Protein AF-A0A2U1F8D7-F1 (afdb_monomer_lite)

Organism: NCBI:txid663609

pLDDT: mean 90.95, std 15.78, range [38.94, 98.88]

Radius of gyration: 22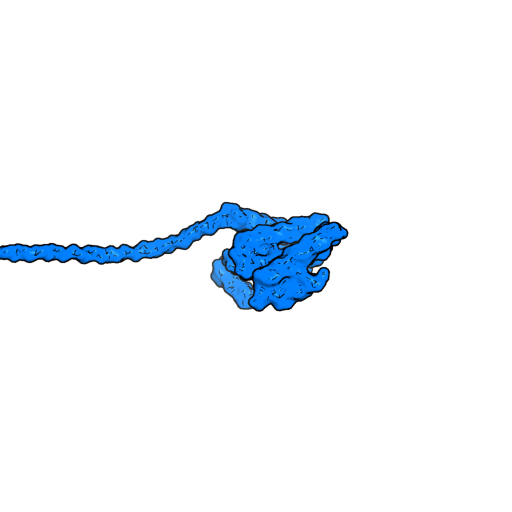.2 Å; chains: 1; bounding box: 66×30×85 Å

Structure (mmCIF, N/CA/C/O backbone):
data_AF-A0A2U1F8D7-F1
#
_entry.id   AF-A0A2U1F8D7-F1
#
loop_
_atom_site.group_PDB
_atom_site.id
_atom_site.type_symbol
_atom_site.label_atom_id
_atom_site.label_alt_id
_atom_site.label_comp_id
_atom_site.label_asym_id
_atom_site.label_entity_id
_atom_site.label_seq_id
_atom_site.pdbx_PDB_ins_code
_atom_site.Cartn_x
_atom_site.Cartn_y
_atom_site.Cartn_z
_atom_site.occupancy
_atom_site.B_iso_or_equiv
_atom_site.auth_seq_id
_atom_site.auth_comp_id
_atom_site.auth_asym_id
_atom_site.auth_atom_id
_atom_site.pdbx_PDB_model_num
ATOM 1 N N . MET A 1 1 ? -10.339 -4.812 20.078 1.00 83.44 1 MET A N 1
ATOM 2 C CA . MET A 1 1 ? -9.874 -6.034 19.383 1.00 83.44 1 MET A CA 1
ATOM 3 C C . MET A 1 1 ? -10.971 -6.858 18.730 1.00 83.44 1 MET A C 1
ATOM 5 O O . MET A 1 1 ? -10.789 -7.210 17.574 1.00 83.44 1 MET A O 1
ATOM 9 N N . ALA A 1 2 ? -12.104 -7.125 19.391 1.00 93.62 2 ALA A N 1
ATOM 10 C CA . ALA A 1 2 ? -13.205 -7.887 18.781 1.00 93.62 2 ALA A CA 1
ATOM 11 C C . ALA A 1 2 ? -13.670 -7.317 17.422 1.00 93.62 2 ALA A C 1
ATOM 13 O O . ALA A 1 2 ? -13.760 -8.054 16.448 1.00 93.62 2 ALA A O 1
ATOM 14 N N . ARG A 1 3 ? -13.853 -5.992 17.339 1.00 94.94 3 ARG A N 1
ATOM 15 C CA . ARG A 1 3 ? -14.199 -5.280 16.095 1.00 94.94 3 ARG A CA 1
ATOM 16 C C . ARG A 1 3 ? -13.188 -5.512 14.972 1.00 94.94 3 ARG A C 1
ATOM 18 O O . ARG A 1 3 ? -13.555 -5.970 13.902 1.00 94.94 3 ARG A O 1
ATOM 25 N N . TYR A 1 4 ? -11.900 -5.307 15.249 1.00 95.38 4 TYR A N 1
ATOM 26 C CA . TYR A 1 4 ? -10.827 -5.594 14.292 1.00 95.38 4 TYR A CA 1
ATOM 27 C C . TYR A 1 4 ? -10.882 -7.039 13.763 1.00 95.38 4 TYR A C 1
ATOM 29 O O . TYR A 1 4 ? -10.830 -7.259 12.555 1.00 95.38 4 TYR A O 1
ATOM 37 N N . ALA A 1 5 ? -11.033 -8.024 14.655 1.00 96.88 5 ALA A N 1
ATOM 38 C CA . ALA A 1 5 ? -11.118 -9.430 14.264 1.00 96.88 5 ALA A CA 1
ATOM 39 C C . ALA A 1 5 ? -12.352 -9.718 13.392 1.00 96.88 5 ALA A C 1
ATOM 41 O O . ALA A 1 5 ? -12.242 -10.416 12.385 1.00 96.88 5 ALA A O 1
ATOM 42 N N . LEU A 1 6 ? -13.507 -9.139 13.730 1.00 96.56 6 LEU A N 1
ATOM 43 C CA . LEU A 1 6 ? -14.716 -9.247 12.917 1.00 96.56 6 LEU A CA 1
ATOM 44 C C . LEU A 1 6 ? -14.521 -8.613 11.531 1.00 96.56 6 LEU A C 1
ATOM 46 O O . LEU A 1 6 ? -14.878 -9.223 10.526 1.00 96.56 6 LEU A O 1
ATOM 50 N N . GLY A 1 7 ? -13.884 -7.441 11.462 1.00 96.62 7 GLY A N 1
ATOM 51 C CA . GLY A 1 7 ? -13.527 -6.799 10.198 1.00 96.62 7 GLY A CA 1
ATOM 52 C C . GLY A 1 7 ? -12.672 -7.702 9.306 1.00 96.62 7 GLY A C 1
ATOM 53 O O . GLY A 1 7 ? -12.957 -7.848 8.119 1.00 96.62 7 GLY A O 1
ATOM 54 N N . LEU A 1 8 ? -11.676 -8.395 9.869 1.00 96.81 8 LEU A N 1
ATOM 55 C CA . LEU A 1 8 ? -10.840 -9.336 9.111 1.00 96.81 8 LEU A CA 1
ATOM 56 C C . LEU A 1 8 ? -11.632 -10.499 8.500 1.00 96.81 8 LEU A C 1
ATOM 58 O O . LEU A 1 8 ? -11.314 -10.918 7.386 1.00 96.81 8 LEU A O 1
ATOM 62 N N . VAL A 1 9 ? -12.638 -11.017 9.207 1.00 97.06 9 VAL A N 1
ATOM 63 C CA . VAL A 1 9 ? -13.507 -12.095 8.703 1.00 97.06 9 VAL A CA 1
ATOM 64 C C . VAL A 1 9 ? -14.423 -11.577 7.594 1.00 97.06 9 VAL A C 1
ATOM 66 O O . VAL A 1 9 ? -14.617 -12.256 6.587 1.00 97.06 9 VAL A O 1
ATOM 69 N N . LEU A 1 10 ? -14.948 -10.361 7.751 1.00 96.56 10 LEU A N 1
ATOM 70 C CA . LEU A 1 10 ? -15.905 -9.768 6.820 1.00 96.56 10 LEU A CA 1
ATOM 71 C C . LEU A 1 10 ? -15.257 -9.210 5.549 1.00 96.56 10 LEU A C 1
ATOM 73 O O . LEU A 1 10 ? -15.912 -9.187 4.516 1.00 96.56 10 LEU A O 1
ATOM 77 N N . LYS A 1 11 ? -13.979 -8.804 5.567 1.00 94.56 11 LYS A N 1
ATOM 78 C CA . LYS A 1 11 ? -13.396 -7.958 4.502 1.00 94.56 11 LYS A CA 1
ATOM 79 C C . LYS A 1 11 ? -13.508 -8.481 3.069 1.00 94.56 11 LYS A C 1
ATOM 81 O O . LYS A 1 11 ? -13.406 -7.689 2.143 1.00 94.56 11 LYS A O 1
ATOM 86 N N . LYS A 1 12 ? -13.682 -9.793 2.872 1.00 92.12 12 LYS A N 1
ATOM 87 C CA . LYS A 1 12 ? -13.877 -10.391 1.540 1.00 92.12 12 LYS A CA 1
ATOM 88 C C . LYS A 1 12 ? -15.344 -10.556 1.145 1.00 92.12 12 LYS A C 1
ATOM 90 O O . LYS A 1 12 ? -15.643 -10.449 -0.038 1.00 92.12 12 LYS A O 1
ATOM 95 N N . SER A 1 13 ? -16.220 -10.884 2.092 1.00 96.88 13 SER A N 1
ATOM 96 C CA . SER A 1 13 ? -17.633 -11.191 1.833 1.00 96.88 13 SER A CA 1
ATOM 97 C C . SER A 1 13 ? -18.542 -9.976 1.999 1.00 96.88 13 SER A C 1
ATOM 99 O O . SER A 1 13 ? -19.536 -9.866 1.293 1.00 96.88 13 SER A O 1
ATOM 101 N N . ASP A 1 14 ? -18.189 -9.072 2.909 1.00 97.75 14 ASP A N 1
ATOM 102 C CA . ASP A 1 14 ? -18.936 -7.869 3.254 1.00 97.75 14 ASP A CA 1
ATOM 103 C C . ASP A 1 14 ? -17.955 -6.721 3.581 1.00 97.75 14 ASP A C 1
ATOM 105 O O . ASP A 1 14 ? -17.658 -6.433 4.750 1.00 97.75 14 ASP A O 1
ATOM 109 N N . PRO A 1 15 ? -17.351 -6.106 2.545 1.00 97.38 15 PRO A N 1
ATOM 110 C CA . PRO A 1 15 ? -16.311 -5.099 2.726 1.00 97.38 15 PRO A CA 1
ATOM 111 C C . PRO A 1 15 ? -16.835 -3.827 3.397 1.00 97.38 15 PRO A C 1
ATOM 113 O O . PRO A 1 15 ? -16.088 -3.196 4.137 1.00 97.38 15 PRO A O 1
ATOM 116 N N . GLU A 1 16 ? -18.100 -3.457 3.196 1.00 97.44 16 GLU A N 1
ATOM 117 C CA . GLU A 1 16 ? -18.694 -2.280 3.837 1.00 97.44 16 GLU A CA 1
ATOM 118 C C . GLU A 1 16 ? -18.783 -2.465 5.354 1.00 97.44 16 GLU A C 1
ATOM 120 O O . GLU A 1 16 ? -18.264 -1.639 6.111 1.00 97.44 16 GLU A O 1
ATOM 125 N N . ARG A 1 17 ? -19.334 -3.595 5.821 1.00 98.00 17 ARG A N 1
ATOM 126 C CA . ARG A 1 17 ? -19.353 -3.882 7.261 1.00 98.00 17 ARG A CA 1
ATOM 127 C C . ARG A 1 17 ? -17.950 -4.041 7.818 1.00 98.00 17 ARG A C 1
ATOM 129 O O . ARG A 1 17 ? -17.705 -3.604 8.938 1.00 98.00 17 ARG A O 1
ATOM 136 N N . ALA A 1 18 ? -17.024 -4.637 7.068 1.00 98.25 18 ALA A N 1
ATOM 137 C CA . ALA A 1 18 ? -15.636 -4.735 7.505 1.00 98.25 18 ALA A CA 1
ATOM 138 C C . ALA A 1 18 ? -15.012 -3.356 7.755 1.00 98.25 18 ALA A C 1
ATOM 140 O O . ALA A 1 18 ? -14.355 -3.167 8.777 1.00 98.25 18 ALA A O 1
ATOM 141 N N . LEU A 1 19 ? -15.255 -2.392 6.861 1.00 98.31 19 LEU A N 1
ATOM 142 C CA . LEU A 1 19 ? -14.785 -1.017 7.017 1.00 98.31 19 LEU A CA 1
ATOM 143 C C . LEU A 1 19 ? -15.369 -0.358 8.264 1.00 98.31 19 LEU A C 1
ATOM 145 O O . LEU A 1 19 ? -14.593 0.171 9.053 1.00 98.31 19 LEU A O 1
ATOM 149 N N . ALA A 1 20 ? -16.677 -0.489 8.505 1.00 97.94 20 ALA A N 1
ATOM 150 C CA . ALA A 1 20 ? -17.292 0.012 9.736 1.00 97.94 20 ALA A CA 1
ATOM 151 C C . ALA A 1 20 ? -16.613 -0.576 10.989 1.00 97.94 20 ALA A C 1
ATOM 153 O O . ALA A 1 20 ? -16.266 0.148 11.919 1.00 97.94 20 ALA A O 1
ATOM 154 N N . GLN A 1 21 ? -16.321 -1.883 10.985 1.00 98.50 21 GLN A N 1
ATOM 155 C CA . GLN A 1 21 ? -15.627 -2.526 12.103 1.00 98.50 21 GLN A CA 1
ATOM 156 C C . GLN A 1 21 ? -14.181 -2.043 12.287 1.00 98.50 21 GLN A C 1
ATOM 158 O O . GLN A 1 21 ? -13.717 -1.916 13.424 1.00 98.50 21 GLN A O 1
ATOM 163 N N . PHE A 1 22 ? -13.446 -1.796 11.201 1.00 98.44 22 PHE A N 1
ATOM 164 C CA . PHE A 1 22 ? -12.087 -1.266 11.293 1.00 98.44 22 PHE A CA 1
ATOM 165 C C . PHE A 1 22 ? -12.066 0.191 11.754 1.00 98.44 22 PHE A C 1
ATOM 167 O O . PHE A 1 22 ? -11.235 0.531 12.595 1.00 98.44 22 PHE A O 1
ATOM 174 N N . ASP A 1 23 ? -12.983 1.022 11.262 1.00 97.50 23 ASP A N 1
ATOM 175 C CA . ASP A 1 23 ? -13.080 2.427 11.652 1.00 97.50 23 ASP A CA 1
ATOM 176 C C . ASP A 1 23 ? -13.446 2.542 13.148 1.00 97.50 23 ASP A C 1
ATOM 178 O O . ASP A 1 23 ? -12.716 3.183 13.904 1.00 97.50 23 ASP A O 1
ATOM 182 N N . GLU A 1 24 ? -14.444 1.788 13.636 1.00 98.00 24 GLU A N 1
ATOM 183 C CA . GLU A 1 24 ? -14.764 1.724 15.075 1.00 98.00 24 GLU A CA 1
ATOM 184 C C . GLU A 1 24 ? -13.586 1.185 15.915 1.00 98.00 24 GLU A C 1
ATOM 186 O O . GLU A 1 24 ? -13.353 1.611 17.050 1.00 98.00 24 GLU A O 1
ATOM 191 N N . ALA A 1 25 ? -12.817 0.219 15.394 1.00 98.38 25 ALA A N 1
ATOM 192 C CA . ALA A 1 25 ? -11.629 -0.283 16.084 1.00 98.38 25 ALA A CA 1
ATOM 193 C C . ALA A 1 25 ? -10.523 0.781 16.184 1.00 98.38 25 ALA A C 1
ATOM 195 O O . ALA A 1 25 ? -9.852 0.856 17.217 1.00 98.38 25 ALA A O 1
ATOM 196 N N . ALA A 1 26 ? -10.344 1.594 15.140 1.00 97.81 26 ALA A N 1
ATOM 197 C CA . ALA A 1 26 ? -9.397 2.700 15.129 1.00 97.81 26 ALA A CA 1
ATOM 198 C C . ALA A 1 26 ? -9.814 3.788 16.128 1.00 97.81 26 ALA A C 1
ATOM 200 O O . ALA A 1 26 ? -8.984 4.220 16.928 1.00 97.81 26 ALA A O 1
ATOM 201 N N . GLU A 1 27 ? -11.090 4.173 16.153 1.00 97.31 27 GLU A N 1
ATOM 202 C CA . GLU A 1 27 ? -11.627 5.160 17.100 1.00 97.31 27 GLU A CA 1
ATOM 203 C C . GLU A 1 27 ? -11.401 4.743 18.558 1.00 97.31 27 GLU A C 1
ATOM 205 O O . GLU A 1 27 ? -10.882 5.523 19.358 1.00 97.31 27 GLU A O 1
ATOM 210 N N . LEU A 1 28 ? -11.697 3.485 18.896 1.00 97.75 28 LEU A N 1
ATOM 211 C CA . LEU A 1 28 ? -11.458 2.952 20.240 1.00 97.75 28 LEU A CA 1
ATOM 212 C C . LEU A 1 28 ? -9.975 2.903 20.605 1.00 97.75 28 LEU A C 1
ATOM 214 O O . LEU A 1 28 ? -9.608 3.157 21.750 1.00 97.75 28 LEU A O 1
ATOM 218 N N . ALA A 1 29 ? -9.102 2.555 19.659 1.00 97.94 29 ALA A N 1
ATOM 219 C CA . ALA A 1 29 ? -7.666 2.571 19.911 1.00 97.94 29 ALA A CA 1
ATOM 220 C C . ALA A 1 29 ? -7.162 4.007 20.128 1.00 97.94 29 ALA A C 1
ATOM 222 O O . ALA A 1 29 ? -6.356 4.250 21.030 1.00 97.94 29 ALA A O 1
ATOM 223 N N . ALA A 1 30 ? -7.672 4.967 19.354 1.00 96.62 30 ALA A N 1
ATOM 224 C CA . ALA A 1 30 ? -7.347 6.381 19.489 1.00 96.62 30 ALA A CA 1
ATOM 225 C C . ALA A 1 30 ? -7.832 6.968 20.825 1.00 96.62 30 ALA A C 1
ATOM 227 O O . ALA A 1 30 ? -7.079 7.711 21.457 1.00 96.62 30 ALA A O 1
ATOM 228 N N . SER A 1 31 ? -9.026 6.593 21.303 1.00 97.94 31 SER A N 1
ATOM 229 C CA . SER A 1 31 ? -9.597 7.116 22.556 1.00 97.94 31 SER A CA 1
ATOM 230 C C . SER A 1 31 ? -8.759 6.775 23.792 1.00 97.94 31 SER A C 1
ATOM 232 O O . SER A 1 31 ? -8.779 7.506 24.779 1.00 97.94 31 SER A O 1
ATOM 234 N N . VAL A 1 32 ? -7.979 5.693 23.729 1.00 97.50 32 VAL A N 1
ATOM 235 C CA . VAL A 1 32 ? -7.027 5.289 24.778 1.00 97.50 32 VAL A CA 1
ATOM 236 C C . VAL A 1 32 ? -5.568 5.559 24.396 1.00 97.50 32 VAL A C 1
ATOM 238 O O . VAL A 1 32 ? -4.653 5.084 25.067 1.00 97.50 32 VAL A O 1
ATOM 241 N N . ARG A 1 33 ? -5.332 6.335 23.327 1.00 96.44 33 ARG A N 1
ATOM 242 C CA . ARG A 1 33 ? -4.004 6.701 22.793 1.00 96.44 33 ARG A CA 1
ATOM 243 C C . ARG A 1 33 ? -3.113 5.497 22.469 1.00 96.44 33 ARG A C 1
ATOM 245 O O . ARG A 1 33 ? -1.890 5.566 22.577 1.00 96.44 33 ARG A O 1
ATOM 252 N N . ASN A 1 34 ? -3.712 4.390 22.039 1.00 96.50 34 ASN A N 1
ATOM 253 C CA . ASN A 1 34 ? -2.974 3.233 21.553 1.00 96.50 34 ASN A CA 1
ATOM 254 C C . ASN A 1 34 ? -2.669 3.392 20.059 1.00 96.50 34 ASN A C 1
ATOM 256 O O . ASN A 1 34 ? -3.394 2.896 19.196 1.00 96.50 34 ASN A O 1
ATOM 260 N N . PHE A 1 35 ? -1.585 4.107 19.758 1.00 95.19 35 PHE A N 1
ATOM 261 C CA . PHE A 1 35 ? -1.213 4.443 18.382 1.00 95.19 35 PHE A CA 1
ATOM 262 C C . PHE A 1 35 ? -0.890 3.223 17.523 1.00 95.19 35 PHE A C 1
ATOM 264 O O . PHE A 1 35 ? -1.170 3.245 16.330 1.00 95.19 35 PHE A O 1
ATOM 271 N N . TRP A 1 36 ? -0.367 2.153 18.124 1.00 96.69 36 TRP A N 1
ATOM 272 C CA . TRP A 1 36 ? -0.050 0.936 17.387 1.00 96.69 36 TRP A CA 1
ATOM 273 C C . TRP A 1 36 ? -1.324 0.218 16.921 1.00 96.69 36 TRP A C 1
ATOM 275 O O . TRP A 1 36 ? -1.478 -0.052 15.732 1.00 96.69 36 TRP A O 1
ATOM 285 N N . TRP A 1 37 ? -2.298 -0.012 17.812 1.00 96.88 37 TRP A N 1
ATOM 286 C CA . TRP A 1 37 ? -3.577 -0.618 17.412 1.00 96.88 37 TRP A CA 1
ATOM 287 C C . TRP A 1 37 ? -4.403 0.281 16.494 1.00 96.88 37 TRP A C 1
ATOM 289 O O . TRP A 1 37 ? -5.069 -0.228 15.592 1.00 96.88 37 TRP A O 1
ATOM 299 N N . TYR A 1 38 ? -4.321 1.599 16.682 1.00 98.00 38 TYR A N 1
ATOM 300 C CA . TYR A 1 38 ? -4.897 2.564 15.751 1.00 98.00 38 TYR A CA 1
ATOM 301 C C . TYR A 1 38 ? -4.307 2.385 14.346 1.00 98.00 38 TYR A C 1
ATOM 303 O O . TYR A 1 38 ? -5.057 2.235 13.382 1.00 98.00 38 TYR A O 1
ATOM 311 N N . GLY A 1 39 ? -2.977 2.312 14.232 1.00 97.62 39 GLY A N 1
ATOM 312 C CA . GLY A 1 39 ? -2.288 2.090 12.964 1.00 97.62 39 GLY A CA 1
ATOM 313 C C . GLY A 1 39 ? -2.670 0.772 12.293 1.00 97.62 39 GLY A C 1
ATOM 314 O O . GLY A 1 39 ? -2.883 0.740 11.082 1.00 97.62 39 GLY A O 1
ATOM 315 N N . ILE A 1 40 ? -2.802 -0.315 13.062 1.00 97.94 40 ILE A N 1
ATOM 316 C CA . ILE A 1 40 ? -3.199 -1.629 12.531 1.00 97.94 40 ILE A CA 1
ATOM 317 C C . ILE A 1 40 ? -4.627 -1.604 11.975 1.00 97.94 40 ILE A C 1
ATOM 319 O O . ILE A 1 40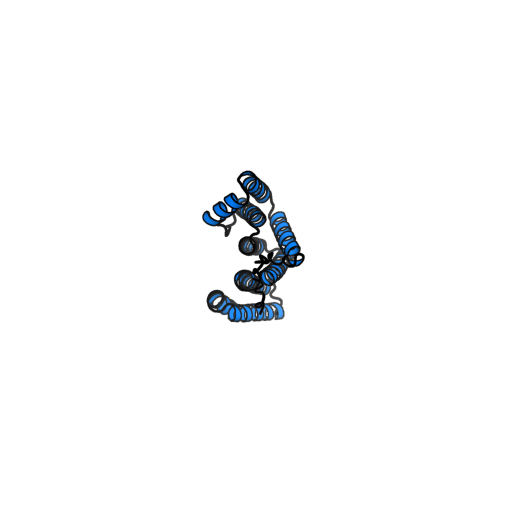 ? -4.870 -2.119 10.881 1.00 97.94 40 ILE A O 1
ATOM 323 N N . ALA A 1 41 ? -5.570 -0.995 12.697 1.00 98.00 41 ALA A N 1
ATOM 324 C CA . ALA A 1 41 ? -6.949 -0.862 12.235 1.00 98.00 41 ALA A CA 1
ATOM 325 C C . ALA A 1 41 ? -7.036 0.017 10.975 1.00 98.00 41 ALA A C 1
ATOM 327 O O . ALA A 1 41 ? -7.638 -0.389 9.980 1.00 98.00 41 ALA A O 1
ATOM 328 N N . LEU A 1 42 ? -6.351 1.167 10.980 1.00 97.25 42 LEU A N 1
ATOM 329 C CA . LEU A 1 42 ? -6.268 2.079 9.839 1.00 97.25 42 LEU A CA 1
ATOM 330 C C . LEU A 1 42 ? -5.680 1.391 8.597 1.00 97.25 42 LEU A C 1
ATOM 332 O O . LEU A 1 42 ? -6.194 1.551 7.491 1.00 97.25 42 LEU A O 1
ATOM 336 N N . MET A 1 43 ? -4.627 0.596 8.784 1.00 97.69 43 MET A N 1
ATOM 337 C CA . MET A 1 43 ? -3.967 -0.158 7.723 1.00 97.69 43 MET A CA 1
ATOM 338 C C . MET A 1 43 ? -4.902 -1.166 7.047 1.00 97.69 43 MET A C 1
ATOM 340 O O . MET A 1 43 ? -4.982 -1.191 5.818 1.00 97.69 43 MET A O 1
ATOM 344 N N . GLU A 1 44 ? -5.632 -1.980 7.814 1.00 97.94 44 GLU A N 1
ATOM 345 C CA . GLU A 1 44 ? -6.573 -2.947 7.230 1.00 97.94 44 GLU A CA 1
ATOM 346 C C . GLU A 1 44 ? -7.778 -2.255 6.575 1.00 97.94 44 GLU A C 1
ATOM 348 O O . GLU A 1 44 ? -8.236 -2.693 5.513 1.00 97.94 44 GLU A O 1
ATOM 353 N N . ALA A 1 45 ? -8.243 -1.133 7.131 1.00 98.12 45 ALA A N 1
ATOM 354 C CA . ALA A 1 45 ? -9.286 -0.325 6.509 1.00 98.12 45 ALA A CA 1
ATOM 355 C C . ALA A 1 45 ? -8.820 0.253 5.159 1.00 98.12 45 ALA A C 1
ATOM 357 O O . ALA A 1 45 ? -9.522 0.150 4.151 1.00 98.12 45 ALA A O 1
ATOM 358 N N . ALA A 1 46 ? -7.606 0.808 5.102 1.00 98.19 46 ALA A N 1
ATOM 359 C CA . ALA A 1 46 ? -7.016 1.341 3.876 1.00 98.19 46 ALA A CA 1
ATOM 360 C C . ALA A 1 46 ? -6.785 0.251 2.822 1.00 98.19 46 ALA A C 1
ATOM 362 O O . ALA A 1 46 ? -7.115 0.449 1.654 1.00 98.19 46 ALA A O 1
ATOM 363 N N . ALA A 1 47 ? -6.281 -0.918 3.225 1.00 97.44 47 ALA A N 1
ATOM 364 C CA . ALA A 1 47 ? -6.118 -2.063 2.334 1.00 97.44 47 ALA A CA 1
ATOM 365 C C . ALA A 1 47 ? -7.463 -2.534 1.756 1.00 97.44 47 ALA A C 1
ATOM 367 O O . ALA A 1 47 ? -7.548 -2.851 0.570 1.00 97.44 47 ALA A O 1
ATOM 368 N N . THR A 1 48 ? -8.522 -2.529 2.568 1.00 98.00 48 THR A N 1
ATOM 369 C CA . THR A 1 48 ? -9.880 -2.890 2.136 1.00 98.00 48 THR A CA 1
ATOM 370 C C . THR A 1 48 ? -10.432 -1.860 1.145 1.00 98.00 48 THR A C 1
ATOM 372 O O . THR A 1 48 ? -10.881 -2.233 0.060 1.00 98.00 48 THR A O 1
ATOM 375 N N . ARG A 1 49 ? -10.298 -0.556 1.435 1.00 97.44 49 ARG A N 1
ATOM 376 C CA . ARG A 1 49 ? -10.649 0.535 0.503 1.00 97.44 49 ARG A CA 1
ATOM 377 C C . ARG A 1 49 ? -9.886 0.421 -0.819 1.00 97.44 49 ARG A C 1
ATOM 379 O O . ARG A 1 49 ? -10.484 0.511 -1.885 1.00 97.44 49 ARG A O 1
ATOM 386 N N . ALA A 1 50 ? -8.587 0.135 -0.763 1.00 96.94 50 ALA A N 1
ATOM 387 C CA . ALA A 1 50 ? -7.739 -0.019 -1.943 1.00 96.94 50 ALA A CA 1
ATOM 388 C C . ALA A 1 50 ? -8.143 -1.188 -2.857 1.00 96.94 50 ALA A C 1
ATOM 390 O O . ALA A 1 50 ? -7.807 -1.164 -4.043 1.00 96.94 50 ALA A O 1
ATOM 391 N N . VAL A 1 51 ? -8.874 -2.183 -2.350 1.00 96.00 51 VAL A N 1
ATOM 392 C CA . VAL A 1 51 ? -9.397 -3.302 -3.151 1.00 96.00 51 VAL A CA 1
ATOM 393 C C . VAL A 1 51 ? -10.829 -3.042 -3.623 1.00 96.00 51 VAL A C 1
ATOM 395 O O . VAL A 1 51 ? -11.125 -3.293 -4.789 1.00 96.00 51 VAL A O 1
ATOM 398 N N . HIS A 1 52 ? -11.700 -2.538 -2.746 1.00 95.25 52 HIS A N 1
ATOM 399 C CA . HIS A 1 52 ? -13.151 -2.555 -2.966 1.00 95.25 52 HIS A CA 1
ATOM 400 C C . HIS A 1 52 ? -13.770 -1.193 -3.302 1.00 95.25 52 HIS A C 1
ATOM 402 O O . HIS A 1 52 ? -14.767 -1.154 -4.015 1.00 95.25 52 HIS A O 1
ATOM 408 N N . ALA A 1 53 ? -13.195 -0.085 -2.828 1.00 94.06 53 ALA A N 1
ATOM 409 C CA . ALA A 1 53 ? -13.703 1.259 -3.113 1.00 94.06 53 ALA A CA 1
ATOM 410 C C . ALA A 1 53 ? -13.169 1.785 -4.455 1.00 94.06 53 ALA A C 1
ATOM 412 O O . ALA A 1 53 ? -12.373 1.114 -5.127 1.00 94.06 53 ALA A O 1
ATOM 413 N N . ASP A 1 54 ? -13.567 2.997 -4.846 1.00 94.12 54 ASP A N 1
ATOM 414 C CA . ASP A 1 54 ? -12.916 3.687 -5.955 1.00 94.12 54 ASP A CA 1
ATOM 415 C C . ASP A 1 54 ? -11.397 3.827 -5.685 1.00 94.12 54 ASP A C 1
ATOM 417 O O . ASP A 1 54 ? -10.960 3.923 -4.528 1.00 94.12 54 ASP A O 1
ATOM 421 N N . PRO A 1 55 ? -10.551 3.812 -6.729 1.00 94.50 55 PRO A N 1
ATOM 422 C CA . PRO A 1 55 ? -9.111 3.864 -6.524 1.00 94.50 55 PRO A CA 1
ATOM 423 C C . PRO A 1 55 ? -8.613 5.117 -5.795 1.00 94.50 55 PRO A C 1
ATOM 425 O O . PRO A 1 55 ? -7.616 5.022 -5.081 1.00 94.50 55 PRO A O 1
ATOM 428 N N . ALA A 1 56 ? -9.278 6.269 -5.937 1.00 94.75 56 ALA A N 1
ATOM 429 C CA . ALA A 1 56 ? -8.841 7.512 -5.304 1.00 94.75 56 ALA A CA 1
ATOM 430 C C . ALA A 1 56 ? -8.997 7.441 -3.777 1.00 94.75 56 ALA A C 1
ATOM 432 O O . ALA A 1 56 ? -8.073 7.815 -3.050 1.00 94.75 56 ALA A O 1
ATOM 433 N N . THR A 1 57 ? -10.092 6.855 -3.289 1.00 95.75 57 THR A N 1
ATOM 434 C CA . THR A 1 57 ? -10.294 6.558 -1.864 1.00 95.75 57 THR A CA 1
ATOM 435 C C . THR A 1 57 ? -9.200 5.635 -1.323 1.00 95.75 57 THR A C 1
ATOM 437 O O . THR A 1 57 ? -8.649 5.877 -0.247 1.00 95.75 57 THR A O 1
ATOM 440 N N . GLY A 1 58 ? -8.819 4.603 -2.083 1.00 96.56 58 GLY A N 1
ATOM 441 C CA . GLY A 1 58 ? -7.706 3.716 -1.732 1.00 96.56 58 GLY A CA 1
ATOM 442 C C . GLY A 1 58 ? -6.350 4.428 -1.673 1.00 96.56 58 GLY A C 1
ATOM 443 O O . GLY A 1 58 ? -5.581 4.219 -0.733 1.00 96.56 58 GLY A O 1
ATOM 444 N N . VAL A 1 59 ? -6.070 5.293 -2.655 1.00 97.06 59 VAL A N 1
ATOM 445 C CA . VAL A 1 59 ? -4.844 6.105 -2.718 1.00 97.06 59 VAL A CA 1
ATOM 446 C C . VAL A 1 59 ? -4.736 7.006 -1.490 1.00 97.06 59 VAL A C 1
ATOM 448 O O . VAL A 1 59 ? -3.701 7.002 -0.821 1.00 97.06 59 VAL A O 1
ATOM 451 N N . ALA A 1 60 ? -5.801 7.750 -1.179 1.00 96.38 60 ALA A N 1
ATOM 452 C CA . ALA A 1 60 ? -5.829 8.663 -0.044 1.00 96.38 60 ALA A CA 1
ATOM 453 C C . ALA A 1 60 ? -5.634 7.914 1.281 1.00 96.38 60 ALA A C 1
ATOM 455 O O . ALA A 1 60 ? -4.785 8.296 2.084 1.00 96.38 60 ALA A O 1
ATOM 456 N N . ALA A 1 61 ? -6.351 6.804 1.483 1.00 97.50 61 ALA A N 1
ATOM 457 C CA . ALA A 1 61 ? -6.261 6.026 2.715 1.00 97.50 61 ALA A CA 1
ATOM 458 C C . ALA A 1 61 ? -4.862 5.426 2.933 1.00 97.50 61 ALA A C 1
ATOM 460 O O . ALA A 1 61 ? -4.323 5.508 4.037 1.00 97.50 61 ALA A O 1
ATOM 461 N N . LEU A 1 62 ? -4.237 4.860 1.892 1.00 98.06 62 LEU A N 1
ATOM 462 C CA . LEU A 1 62 ? -2.884 4.312 2.016 1.00 98.06 62 LEU A CA 1
ATOM 463 C C . LEU A 1 62 ? -1.839 5.400 2.282 1.00 98.06 62 LEU A C 1
ATOM 465 O O . LEU A 1 62 ? -0.905 5.137 3.033 1.00 98.06 62 LEU A O 1
ATOM 469 N N . ALA A 1 63 ? -1.995 6.612 1.738 1.00 97.25 63 ALA A N 1
ATOM 470 C CA . ALA A 1 63 ? -1.082 7.717 2.035 1.00 97.25 63 ALA A CA 1
ATOM 471 C C . ALA A 1 63 ? -1.061 8.044 3.540 1.00 97.25 63 ALA A C 1
ATOM 473 O O . ALA A 1 63 ? 0.017 8.088 4.133 1.00 97.25 63 ALA A O 1
ATOM 474 N N . VAL A 1 64 ? -2.237 8.139 4.176 1.00 97.44 64 VAL A N 1
ATOM 475 C CA . VAL A 1 64 ? -2.348 8.366 5.630 1.00 97.44 64 VAL A CA 1
ATOM 476 C C . VAL A 1 64 ? -1.653 7.256 6.425 1.00 97.44 64 VAL A C 1
ATOM 478 O O . VAL A 1 64 ? -0.988 7.529 7.423 1.00 97.44 64 VAL A O 1
ATOM 481 N N . VAL A 1 65 ? -1.760 6.000 5.983 1.00 98.06 65 VAL A N 1
ATOM 482 C CA . VAL A 1 65 ? -1.101 4.870 6.654 1.00 98.06 65 VAL A CA 1
ATOM 483 C C . VAL A 1 65 ? 0.426 4.957 6.555 1.00 98.06 65 VAL A C 1
ATOM 485 O O . VAL A 1 65 ? 1.108 4.714 7.552 1.00 98.06 65 VAL A O 1
ATOM 488 N N . LEU A 1 66 ? 0.974 5.325 5.389 1.00 97.94 66 LEU A N 1
ATOM 489 C CA . LEU A 1 66 ? 2.423 5.516 5.229 1.00 97.94 66 LEU A CA 1
ATOM 490 C C . LEU A 1 66 ? 2.945 6.658 6.113 1.00 97.94 66 LEU A C 1
ATOM 492 O O . LEU A 1 66 ? 4.058 6.564 6.625 1.00 97.94 66 LEU A O 1
ATOM 496 N N . ASP A 1 67 ? 2.175 7.737 6.276 1.00 96.75 67 ASP A N 1
ATOM 497 C CA . ASP A 1 67 ? 2.532 8.852 7.162 1.00 96.75 67 ASP A CA 1
ATOM 498 C C . ASP A 1 67 ? 2.452 8.445 8.641 1.00 96.75 67 ASP A C 1
ATOM 500 O O . ASP A 1 67 ? 3.314 8.802 9.447 1.00 96.75 67 ASP A O 1
ATOM 504 N N . HIS A 1 68 ? 1.441 7.651 9.006 1.00 97.50 68 HIS A N 1
ATOM 505 C CA . HIS A 1 68 ? 1.273 7.158 10.368 1.00 97.50 68 HIS A CA 1
ATOM 506 C C . HIS A 1 68 ? 2.472 6.316 10.826 1.00 97.50 68 HIS A C 1
ATOM 508 O O . HIS A 1 68 ? 3.047 6.602 11.878 1.00 97.50 68 HIS A O 1
ATOM 514 N N . TRP A 1 69 ? 2.851 5.294 10.055 1.00 97.69 69 TRP A N 1
ATOM 515 C CA . TRP A 1 69 ? 3.890 4.346 10.471 1.00 97.69 69 TRP A CA 1
ATOM 516 C C . TRP A 1 69 ? 5.300 4.921 10.437 1.00 97.69 69 TRP A C 1
ATOM 518 O O . TRP A 1 69 ? 6.133 4.528 11.248 1.00 97.69 69 TRP A O 1
ATOM 528 N N . ASP A 1 70 ? 5.544 5.901 9.576 1.00 95.12 70 ASP A N 1
ATOM 529 C CA . ASP A 1 70 ? 6.777 6.685 9.581 1.00 95.12 70 ASP A CA 1
ATOM 530 C C . ASP A 1 70 ? 6.921 7.512 10.862 1.00 95.12 70 ASP A C 1
ATOM 532 O O . ASP A 1 70 ? 7.960 7.460 11.514 1.00 95.12 70 ASP A O 1
ATOM 536 N N . ARG A 1 71 ? 5.846 8.174 11.311 1.00 95.50 71 ARG A N 1
ATOM 537 C CA . ARG A 1 71 ? 5.846 8.892 12.596 1.00 95.50 71 ARG A CA 1
ATOM 538 C C . ARG A 1 71 ? 6.019 7.956 13.796 1.00 95.50 71 ARG A C 1
ATOM 540 O O . ARG A 1 71 ? 6.643 8.342 14.778 1.00 95.50 71 ARG A O 1
ATOM 547 N N . VAL A 1 72 ? 5.435 6.759 13.743 1.00 95.50 72 VAL A N 1
ATOM 548 C CA . VAL A 1 72 ? 5.592 5.740 14.798 1.00 95.50 72 VAL A CA 1
ATOM 549 C C . VAL A 1 72 ? 6.986 5.095 14.761 1.00 95.50 72 VAL A C 1
ATOM 551 O O . VAL A 1 72 ? 7.453 4.606 15.786 1.00 95.50 72 VAL A O 1
ATOM 554 N N . GLY A 1 73 ? 7.663 5.108 13.610 1.00 95.44 73 GLY A N 1
ATOM 555 C CA . GLY A 1 73 ? 8.976 4.491 13.417 1.00 95.44 73 GLY A CA 1
ATOM 556 C C . GLY A 1 73 ? 8.941 2.964 13.269 1.00 95.44 73 GLY A C 1
ATOM 557 O O . GLY A 1 73 ? 9.979 2.315 13.403 1.00 95.44 73 GLY A O 1
ATOM 558 N N . ASP A 1 74 ? 7.774 2.365 12.995 1.00 96.75 74 ASP A N 1
ATOM 559 C CA . ASP A 1 74 ? 7.635 0.908 12.849 1.00 96.75 74 ASP A CA 1
ATOM 560 C C . ASP A 1 74 ? 7.892 0.468 11.399 1.00 96.75 74 ASP A C 1
ATOM 562 O O . ASP A 1 74 ? 6.997 0.388 10.550 1.00 96.75 74 ASP A O 1
ATOM 566 N N . TRP A 1 75 ? 9.153 0.136 11.120 1.00 96.00 75 TRP A N 1
ATOM 567 C CA . TRP A 1 75 ? 9.582 -0.352 9.809 1.00 96.00 75 TRP A CA 1
ATOM 568 C C . TRP A 1 75 ? 8.932 -1.671 9.395 1.00 96.00 75 TRP A C 1
ATOM 570 O O . TRP A 1 75 ? 8.770 -1.918 8.198 1.00 96.00 75 TRP A O 1
ATOM 580 N N . THR A 1 76 ? 8.545 -2.522 10.346 1.00 96.00 76 THR A N 1
ATOM 581 C CA . THR A 1 76 ? 7.891 -3.794 10.022 1.00 96.00 76 THR A CA 1
ATOM 582 C C . THR A 1 76 ? 6.541 -3.525 9.372 1.00 96.00 76 THR A C 1
ATOM 584 O O . THR A 1 76 ? 6.256 -4.057 8.293 1.00 96.00 76 THR A O 1
ATOM 587 N N . GLN A 1 77 ? 5.747 -2.637 9.972 1.00 97.25 77 GLN A N 1
ATOM 588 C CA . GLN A 1 77 ? 4.470 -2.221 9.394 1.00 97.25 77 GLN A CA 1
ATOM 589 C C . GLN A 1 77 ? 4.670 -1.417 8.113 1.00 97.25 77 GLN A C 1
ATOM 591 O O . GLN A 1 77 ? 3.901 -1.563 7.161 1.00 97.25 77 GLN A O 1
ATOM 596 N N . GLN A 1 78 ? 5.740 -0.632 8.022 1.00 96.44 78 GLN A N 1
ATOM 597 C CA . GLN A 1 78 ? 6.022 0.148 6.826 1.00 96.44 78 GLN A CA 1
ATOM 598 C C . GLN A 1 78 ? 6.283 -0.730 5.588 1.00 96.44 78 GLN A C 1
ATOM 600 O O . GLN A 1 78 ? 5.723 -0.482 4.516 1.00 96.44 78 GLN A O 1
ATOM 605 N N . TRP A 1 79 ? 7.048 -1.816 5.737 1.00 97.56 79 TRP A N 1
ATOM 606 C CA . TRP A 1 79 ? 7.244 -2.804 4.670 1.00 97.56 79 TRP A CA 1
ATOM 607 C C . TRP A 1 79 ? 5.955 -3.537 4.298 1.00 97.56 79 TRP A C 1
ATOM 609 O O . TRP A 1 79 ? 5.707 -3.790 3.117 1.00 97.56 79 TRP A O 1
ATOM 619 N N . LEU A 1 80 ? 5.114 -3.862 5.282 1.00 96.94 80 LEU A N 1
ATOM 620 C CA . LEU A 1 80 ? 3.817 -4.487 5.026 1.00 96.94 80 LEU A CA 1
ATOM 621 C C . LEU A 1 80 ? 2.928 -3.562 4.184 1.00 96.94 80 LEU A C 1
ATOM 623 O O . LEU A 1 80 ? 2.349 -4.005 3.190 1.00 96.94 80 LEU A O 1
ATOM 627 N N . ASN A 1 81 ? 2.902 -2.270 4.504 1.00 97.19 81 ASN A N 1
ATOM 628 C CA . ASN A 1 81 ? 2.114 -1.279 3.775 1.00 97.19 81 ASN A CA 1
ATOM 629 C C . ASN A 1 81 ? 2.555 -1.072 2.333 1.00 97.19 81 ASN A C 1
ATOM 631 O O . ASN A 1 81 ? 1.704 -0.938 1.452 1.00 97.19 81 ASN A O 1
ATOM 635 N N . LEU A 1 82 ? 3.856 -1.136 2.048 1.00 98.25 82 LEU A N 1
ATOM 636 C CA . LEU A 1 82 ? 4.340 -1.095 0.667 1.00 98.25 82 LEU A CA 1
ATOM 637 C C . LEU A 1 82 ? 3.745 -2.228 -0.182 1.00 98.25 82 LEU A C 1
ATOM 639 O O . LEU A 1 82 ? 3.450 -2.020 -1.356 1.00 98.25 82 LEU A O 1
ATOM 643 N N . ARG A 1 83 ? 3.441 -3.393 0.404 1.00 98.31 83 ARG A N 1
ATOM 644 C CA . ARG A 1 83 ? 2.747 -4.480 -0.310 1.00 98.31 83 ARG A CA 1
ATOM 645 C C . ARG A 1 83 ? 1.302 -4.112 -0.659 1.00 98.31 83 ARG A C 1
ATOM 647 O O . ARG A 1 83 ? 0.797 -4.560 -1.685 1.00 98.31 83 ARG A O 1
ATOM 654 N N . TYR A 1 84 ? 0.613 -3.319 0.161 1.00 98.06 84 TYR A N 1
ATOM 655 C CA . TYR A 1 84 ? -0.719 -2.809 -0.188 1.00 98.06 84 TYR A CA 1
ATOM 656 C C . TYR A 1 84 ? -0.64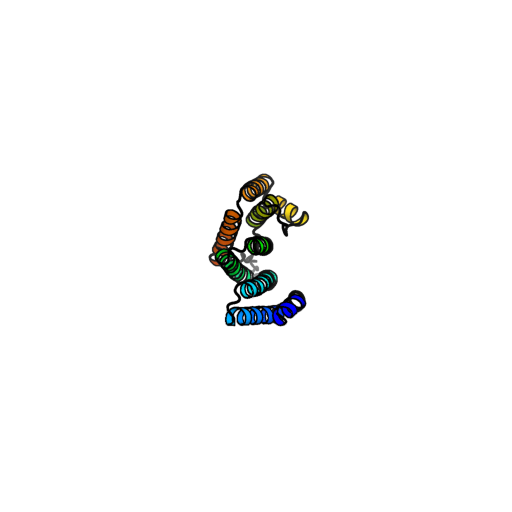7 -1.743 -1.283 1.00 98.06 84 TYR A C 1
ATOM 658 O O . TYR A 1 84 ? -1.427 -1.808 -2.232 1.00 98.06 84 TYR A O 1
ATOM 666 N N . VAL A 1 85 ? 0.342 -0.846 -1.221 1.00 98.31 85 VAL A N 1
ATOM 667 C CA . VAL A 1 85 ? 0.587 0.153 -2.276 1.00 98.31 85 VAL A CA 1
ATOM 668 C C . VAL A 1 85 ? 0.862 -0.519 -3.615 1.00 98.31 85 VAL A C 1
ATOM 670 O O . VAL A 1 85 ? 0.240 -0.165 -4.610 1.00 98.31 85 VAL A O 1
ATOM 673 N N . VAL A 1 86 ? 1.724 -1.536 -3.648 1.00 98.44 86 VAL A N 1
ATOM 674 C CA . VAL A 1 86 ? 2.029 -2.276 -4.878 1.00 98.44 86 VAL A CA 1
ATOM 675 C C . VAL A 1 86 ? 0.768 -2.900 -5.488 1.00 98.44 86 VAL A C 1
ATOM 677 O O . VAL A 1 86 ? 0.544 -2.773 -6.689 1.00 98.44 86 VAL A O 1
ATOM 680 N N . ARG A 1 87 ? -0.103 -3.522 -4.680 1.00 97.56 87 ARG A N 1
ATOM 681 C CA . ARG A 1 87 ? -1.381 -4.069 -5.178 1.00 97.56 87 ARG A CA 1
ATOM 682 C C . ARG A 1 87 ? -2.284 -2.986 -5.768 1.00 97.56 87 ARG A C 1
ATOM 684 O O . ARG A 1 87 ? -2.903 -3.223 -6.802 1.00 97.56 87 ARG A O 1
ATOM 691 N N . LEU A 1 88 ? -2.352 -1.817 -5.129 1.00 97.75 88 LEU A N 1
ATOM 692 C CA . LEU A 1 88 ? -3.122 -0.688 -5.643 1.00 97.75 88 LEU A CA 1
ATOM 693 C C . LEU A 1 88 ? -2.541 -0.163 -6.961 1.00 97.75 88 LEU A C 1
ATOM 695 O O . LEU A 1 88 ? -3.304 0.103 -7.881 1.00 97.75 88 LEU A O 1
ATOM 699 N N . LEU A 1 89 ? -1.214 -0.056 -7.077 1.00 97.31 89 LEU A N 1
ATOM 700 C CA . LEU A 1 89 ? -0.548 0.377 -8.309 1.00 97.31 89 LEU A CA 1
ATOM 701 C C . LEU A 1 89 ? -0.877 -0.555 -9.479 1.00 97.31 89 LEU A C 1
ATOM 703 O O . LEU A 1 89 ? -1.290 -0.072 -10.529 1.00 97.31 89 LEU A O 1
ATOM 707 N N . VAL A 1 90 ? -0.823 -1.873 -9.269 1.00 96.19 90 VAL A N 1
ATOM 708 C CA . VAL A 1 90 ? -1.277 -2.844 -10.280 1.00 96.19 90 VAL A CA 1
ATOM 709 C C . VAL A 1 90 ? -2.750 -2.621 -10.639 1.00 96.19 90 VAL A C 1
ATOM 711 O O . VAL A 1 90 ? -3.102 -2.590 -11.813 1.00 96.19 90 VAL A O 1
ATOM 714 N N . ARG A 1 91 ? -3.627 -2.416 -9.645 1.00 95.19 91 ARG A N 1
ATOM 715 C CA . ARG A 1 91 ? -5.064 -2.180 -9.880 1.00 95.19 91 ARG A CA 1
ATOM 716 C C . ARG A 1 91 ? -5.328 -0.953 -10.760 1.00 95.19 91 ARG A C 1
ATOM 718 O O . ARG A 1 91 ? -6.302 -0.954 -11.504 1.00 95.19 91 ARG A O 1
ATOM 725 N N . VAL A 1 92 ? -4.492 0.080 -10.672 1.00 95.00 92 VAL A N 1
ATOM 726 C CA . VAL A 1 92 ? -4.649 1.325 -11.444 1.00 95.00 92 VAL A CA 1
ATOM 727 C C . VAL A 1 92 ? -3.789 1.376 -12.713 1.00 95.00 92 VAL A C 1
ATOM 729 O O . VAL A 1 92 ? -3.651 2.451 -13.292 1.00 95.00 92 VAL A O 1
ATOM 732 N N . GLY A 1 93 ? -3.200 0.252 -13.142 1.00 94.25 93 GLY A N 1
ATOM 733 C CA . GLY A 1 93 ? -2.374 0.176 -14.357 1.00 94.25 93 GLY A CA 1
ATOM 734 C C . GLY A 1 93 ? -1.044 0.929 -14.254 1.00 94.25 93 GLY A C 1
ATOM 735 O O . GLY A 1 93 ? -0.516 1.424 -15.244 1.00 94.25 93 GLY A O 1
ATOM 736 N N . ALA A 1 94 ? -0.518 1.085 -13.040 1.00 96.25 94 ALA A N 1
ATOM 737 C CA . ALA A 1 94 ? 0.747 1.755 -12.771 1.00 96.25 94 ALA A CA 1
ATOM 738 C C . ALA A 1 94 ? 1.919 0.765 -12.757 1.00 96.25 94 ALA A C 1
ATOM 740 O O . ALA A 1 94 ? 2.623 0.648 -11.750 1.00 96.25 94 ALA A O 1
ATOM 741 N N . ASP A 1 95 ? 2.099 0.040 -13.859 1.00 96.62 95 ASP A N 1
ATOM 742 C CA . ASP A 1 95 ? 2.977 -1.132 -13.907 1.00 96.62 95 ASP A CA 1
ATOM 743 C C . ASP A 1 95 ? 4.443 -0.789 -13.618 1.00 96.62 95 ASP A C 1
ATOM 745 O O . ASP A 1 95 ? 5.069 -1.462 -12.804 1.00 96.62 95 ASP A O 1
ATOM 749 N N . GLU A 1 96 ? 4.972 0.307 -14.173 1.00 98.12 96 GLU A N 1
ATOM 750 C CA . GLU A 1 96 ? 6.348 0.750 -13.891 1.00 98.12 96 GLU A CA 1
ATOM 751 C C . GLU A 1 96 ? 6.569 0.995 -12.389 1.00 98.12 96 GLU A C 1
ATOM 753 O O . GLU A 1 96 ? 7.494 0.448 -11.788 1.00 98.12 96 GLU A O 1
ATOM 758 N N . ASP A 1 97 ? 5.685 1.773 -11.751 1.00 98.44 97 ASP A N 1
ATOM 759 C CA . ASP A 1 97 ? 5.777 2.079 -10.319 1.00 98.44 97 ASP A CA 1
ATOM 760 C C . ASP A 1 97 ? 5.642 0.800 -9.465 1.00 98.44 97 ASP A C 1
ATOM 762 O O . ASP A 1 97 ? 6.314 0.658 -8.437 1.00 98.44 97 ASP A O 1
ATOM 766 N N . ALA A 1 98 ? 4.789 -0.141 -9.887 1.00 98.38 98 ALA A N 1
ATOM 767 C CA . ALA A 1 98 ? 4.615 -1.429 -9.222 1.00 98.38 98 ALA A CA 1
ATOM 768 C C . ALA A 1 98 ? 5.873 -2.308 -9.329 1.00 98.38 98 ALA A C 1
ATOM 770 O O . ALA A 1 98 ? 6.261 -2.917 -8.330 1.00 98.38 98 ALA A O 1
ATOM 771 N N . VAL A 1 99 ? 6.536 -2.339 -10.491 1.00 98.75 99 VAL A N 1
ATOM 772 C CA . VAL A 1 99 ? 7.805 -3.057 -10.712 1.00 98.75 99 VAL A CA 1
ATOM 773 C C . VAL A 1 99 ? 8.925 -2.450 -9.866 1.00 98.75 99 VAL A C 1
ATOM 775 O O . VAL A 1 99 ? 9.633 -3.185 -9.176 1.00 98.75 99 VAL A O 1
ATOM 778 N N . VAL A 1 100 ? 9.051 -1.117 -9.825 1.00 98.88 100 VAL A N 1
ATOM 779 C CA . VAL A 1 100 ? 10.059 -0.443 -8.985 1.00 98.88 100 VAL A CA 1
ATOM 780 C C . VAL A 1 100 ? 9.886 -0.832 -7.512 1.00 98.88 100 VAL A C 1
ATOM 782 O O . VAL A 1 100 ? 10.846 -1.243 -6.859 1.00 98.88 100 VAL A O 1
ATOM 785 N N . LEU A 1 101 ? 8.665 -0.757 -6.974 1.00 98.69 101 LEU A N 1
ATOM 786 C CA . LEU A 1 101 ? 8.415 -1.128 -5.577 1.00 98.69 101 LEU A CA 1
ATOM 787 C C . LEU A 1 101 ? 8.513 -2.642 -5.327 1.00 98.69 101 LEU A C 1
ATOM 789 O O . LEU A 1 101 ? 8.915 -3.043 -4.235 1.00 98.69 101 LEU A O 1
ATOM 793 N N . HIS A 1 102 ? 8.198 -3.487 -6.315 1.00 98.62 102 HIS A N 1
ATOM 794 C CA . HIS A 1 102 ? 8.451 -4.928 -6.234 1.00 98.62 102 HIS A CA 1
ATOM 795 C C . HIS A 1 102 ? 9.941 -5.208 -6.027 1.00 98.62 102 HIS A C 1
ATOM 797 O O . HIS A 1 102 ? 10.293 -5.918 -5.085 1.00 98.62 102 HIS A O 1
ATOM 803 N N . HIS A 1 103 ? 10.811 -4.626 -6.853 1.00 98.75 103 HIS A N 1
ATOM 804 C CA . HIS A 1 103 ? 12.250 -4.857 -6.748 1.00 98.75 103 HIS A CA 1
ATOM 805 C C . HIS A 1 103 ? 12.855 -4.238 -5.483 1.00 98.75 103 HIS A C 1
ATOM 807 O O . HIS A 1 103 ? 13.742 -4.847 -4.890 1.00 98.75 103 HIS A O 1
ATOM 813 N N . ALA A 1 104 ? 12.314 -3.118 -4.991 1.00 98.81 104 ALA A N 1
ATOM 814 C CA . ALA A 1 104 ? 12.692 -2.576 -3.684 1.00 98.81 104 ALA A CA 1
ATOM 815 C C . ALA A 1 104 ? 12.352 -3.539 -2.527 1.00 98.81 104 ALA A C 1
ATOM 817 O O . ALA A 1 104 ? 13.165 -3.741 -1.625 1.00 98.81 104 ALA A O 1
ATOM 818 N N . LEU A 1 105 ? 11.171 -4.173 -2.556 1.00 98.69 105 LEU A N 1
ATOM 819 C CA . LEU A 1 105 ? 10.778 -5.180 -1.561 1.00 98.69 105 LEU A CA 1
ATOM 820 C C . LEU A 1 105 ? 11.699 -6.405 -1.606 1.00 98.69 105 LEU A C 1
ATOM 822 O O . LEU A 1 105 ? 12.194 -6.832 -0.563 1.00 98.69 105 LEU A O 1
ATOM 826 N N . VAL A 1 106 ? 11.950 -6.947 -2.801 1.00 98.50 106 VAL A N 1
ATOM 827 C CA . VAL A 1 106 ? 12.789 -8.142 -2.986 1.00 98.50 106 VAL A CA 1
ATOM 828 C C . VAL A 1 106 ? 14.232 -7.877 -2.555 1.00 98.50 106 VAL A C 1
ATOM 830 O O . VAL A 1 106 ? 14.788 -8.678 -1.806 1.00 98.50 106 VAL A O 1
ATOM 833 N N . ALA A 1 107 ? 14.818 -6.739 -2.943 1.00 98.44 107 ALA A N 1
ATOM 834 C CA . ALA A 1 107 ? 16.174 -6.358 -2.541 1.00 98.44 107 ALA A CA 1
ATOM 835 C C . ALA A 1 107 ? 16.318 -6.197 -1.016 1.00 98.44 107 ALA A C 1
ATOM 837 O O . ALA A 1 107 ? 17.356 -6.531 -0.452 1.00 98.44 107 ALA A O 1
ATOM 838 N N . ALA A 1 108 ? 15.256 -5.764 -0.329 1.00 97.88 108 ALA A N 1
ATOM 839 C CA . ALA A 1 108 ? 15.200 -5.684 1.132 1.00 97.88 108 ALA A CA 1
ATOM 840 C C . ALA A 1 108 ? 14.868 -7.027 1.829 1.00 97.88 108 ALA A C 1
ATOM 842 O O . ALA A 1 108 ? 14.618 -7.051 3.041 1.00 97.88 108 ALA A O 1
ATOM 843 N N . GLY A 1 109 ? 14.803 -8.139 1.086 1.00 98.06 109 GLY A N 1
ATOM 844 C CA . GLY A 1 109 ? 14.453 -9.463 1.610 1.00 98.06 109 GLY A CA 1
ATOM 845 C C . GLY A 1 109 ? 12.997 -9.576 2.075 1.00 98.06 109 GLY A C 1
ATOM 846 O O . GLY A 1 109 ? 12.691 -10.357 2.979 1.00 98.06 109 GLY A O 1
ATOM 847 N N . LYS A 1 110 ? 12.088 -8.762 1.523 1.00 97.94 110 LYS A N 1
ATOM 848 C CA . LYS A 1 110 ? 10.664 -8.732 1.889 1.00 97.94 110 LYS A CA 1
ATOM 849 C C . LYS A 1 110 ? 9.796 -9.397 0.816 1.00 97.94 110 LYS A C 1
ATOM 851 O O . LYS A 1 110 ? 10.066 -9.254 -0.375 1.00 97.94 110 LYS A O 1
ATOM 856 N N . PRO A 1 111 ? 8.698 -10.075 1.204 1.00 96.69 111 PRO A N 1
ATOM 857 C CA . PRO A 1 111 ? 7.766 -10.641 0.236 1.00 96.69 111 PRO A CA 1
ATOM 858 C C . PRO A 1 111 ? 7.081 -9.560 -0.603 1.00 96.69 111 PRO A C 1
ATOM 860 O O . PRO A 1 111 ? 6.523 -8.602 -0.060 1.00 96.69 111 PRO A O 1
ATOM 863 N N . SER A 1 112 ? 7.022 -9.773 -1.914 1.00 96.50 112 SER A N 1
ATOM 864 C CA . SER A 1 112 ? 6.282 -8.920 -2.845 1.00 96.50 112 SER A CA 1
ATOM 865 C C . SER A 1 112 ? 4.931 -9.541 -3.233 1.00 96.50 112 SER A C 1
ATOM 867 O O . SER A 1 112 ? 4.809 -10.765 -3.257 1.00 96.50 112 SER A O 1
ATOM 869 N N . PRO A 1 113 ? 3.879 -8.741 -3.499 1.00 96.44 113 PRO A N 1
ATOM 870 C CA . PRO A 1 113 ? 2.581 -9.251 -3.952 1.00 96.44 113 PRO A CA 1
ATOM 871 C C . PRO A 1 113 ? 2.483 -9.482 -5.475 1.00 96.44 113 PRO A C 1
ATOM 873 O O . PRO A 1 113 ? 1.413 -9.876 -5.948 1.00 96.44 113 PRO A O 1
ATOM 876 N N . LEU A 1 114 ? 3.540 -9.186 -6.240 1.00 97.12 114 LEU A N 1
ATOM 877 C CA . LEU A 1 114 ? 3.623 -9.513 -7.669 1.00 97.12 114 LEU A CA 1
ATOM 878 C C . LEU A 1 114 ? 4.124 -10.948 -7.807 1.00 97.12 114 LEU A C 1
ATOM 880 O O . LEU A 1 114 ? 5.220 -11.267 -7.351 1.00 97.12 114 LEU A O 1
ATOM 884 N N . ASP A 1 115 ? 3.293 -11.784 -8.415 1.00 95.88 115 ASP A N 1
ATOM 885 C CA . ASP A 1 115 ? 3.649 -13.127 -8.854 1.00 95.88 115 ASP A CA 1
ATOM 886 C C . ASP A 1 115 ? 4.256 -13.089 -10.266 1.00 95.88 115 ASP A C 1
ATOM 888 O O . ASP A 1 115 ? 4.281 -12.040 -10.916 1.00 95.88 115 ASP A O 1
ATOM 892 N N . ALA A 1 116 ? 4.743 -14.240 -10.740 1.00 96.38 116 ALA A N 1
ATOM 893 C CA . ALA A 1 116 ? 5.364 -14.368 -12.059 1.00 96.38 116 ALA A CA 1
ATOM 894 C C . ALA A 1 116 ? 4.453 -13.841 -13.179 1.00 96.38 116 ALA A C 1
ATOM 896 O O . ALA A 1 116 ? 4.876 -13.016 -13.977 1.00 96.38 116 ALA A O 1
ATOM 897 N N . ARG A 1 117 ? 3.163 -14.202 -13.157 1.00 96.50 117 ARG A N 1
ATOM 898 C CA . ARG A 1 117 ? 2.196 -13.753 -14.167 1.00 96.50 117 ARG A CA 1
ATOM 899 C C . ARG A 1 117 ? 2.077 -12.228 -14.225 1.00 96.50 117 ARG A C 1
ATOM 901 O O . ARG A 1 117 ? 2.003 -11.657 -15.310 1.00 96.50 117 ARG A O 1
ATOM 908 N N . ARG A 1 118 ? 2.020 -11.552 -13.073 1.00 95.88 118 ARG A N 1
ATOM 909 C CA . ARG A 1 118 ? 1.978 -10.081 -13.031 1.00 95.88 118 ARG A CA 1
ATOM 910 C C . ARG A 1 118 ? 3.279 -9.450 -13.513 1.00 95.88 118 ARG A C 1
ATOM 912 O O . ARG A 1 118 ? 3.218 -8.392 -14.130 1.00 95.88 118 ARG A O 1
ATOM 919 N N . LEU A 1 119 ? 4.423 -10.074 -13.239 1.00 97.50 119 LEU A N 1
ATOM 920 C CA . LEU A 1 119 ? 5.714 -9.610 -13.747 1.00 97.50 119 LEU A CA 1
ATOM 921 C C . LEU A 1 119 ? 5.796 -9.757 -15.268 1.00 97.50 119 LEU A C 1
ATOM 923 O O . LEU A 1 119 ? 6.193 -8.802 -15.923 1.00 97.50 119 LEU A O 1
ATOM 927 N N . ASP A 1 120 ? 5.330 -10.874 -15.827 1.00 97.38 120 ASP A N 1
ATOM 928 C CA . ASP A 1 120 ? 5.288 -11.096 -17.279 1.00 97.38 120 ASP A CA 1
ATOM 929 C C . ASP A 1 120 ? 4.393 -10.064 -17.977 1.00 97.38 120 ASP A C 1
ATOM 931 O O . ASP A 1 120 ? 4.767 -9.482 -18.994 1.00 97.38 120 ASP A O 1
ATOM 935 N N . HIS A 1 121 ? 3.221 -9.782 -17.397 1.00 95.75 121 HIS A N 1
ATOM 936 C CA . HIS A 1 121 ? 2.330 -8.735 -17.897 1.00 95.75 121 HIS A CA 1
ATOM 937 C C . HIS A 1 121 ? 3.004 -7.354 -17.874 1.00 95.75 121 HIS A C 1
ATOM 939 O O . HIS A 1 121 ? 2.915 -6.615 -18.853 1.00 95.75 121 HIS A O 1
ATOM 945 N N . ALA A 1 122 ? 3.689 -7.007 -16.780 1.00 96.56 122 ALA A N 1
ATOM 946 C CA . ALA A 1 122 ? 4.400 -5.737 -16.672 1.00 96.56 122 ALA A CA 1
ATOM 947 C C . ALA A 1 122 ? 5.585 -5.656 -17.650 1.00 96.56 122 ALA A C 1
ATOM 949 O O . ALA A 1 122 ? 5.806 -4.607 -18.248 1.00 96.56 122 ALA A O 1
ATOM 950 N N . ALA A 1 123 ? 6.318 -6.753 -17.858 1.00 97.00 123 ALA A N 1
ATOM 951 C CA . ALA A 1 123 ? 7.401 -6.825 -18.837 1.00 97.00 123 ALA A CA 1
ATOM 952 C C . ALA A 1 123 ? 6.881 -6.610 -20.264 1.00 97.00 123 ALA A C 1
ATOM 954 O O . ALA A 1 123 ? 7.432 -5.796 -21.000 1.00 97.00 123 ALA A O 1
ATOM 955 N N . ALA A 1 124 ? 5.764 -7.247 -20.628 1.00 96.81 124 ALA A N 1
ATOM 956 C CA . ALA A 1 124 ? 5.125 -7.038 -21.925 1.00 96.81 124 ALA A CA 1
ATOM 957 C C . ALA A 1 124 ? 4.635 -5.590 -22.121 1.00 96.81 124 ALA A C 1
ATOM 959 O O . ALA A 1 124 ? 4.743 -5.051 -23.220 1.00 96.81 124 ALA A O 1
ATOM 960 N N . ALA A 1 125 ? 4.113 -4.952 -21.068 1.00 96.06 125 ALA A N 1
ATOM 961 C CA . ALA A 1 125 ? 3.618 -3.575 -21.129 1.00 96.06 125 ALA A CA 1
ATOM 962 C C . ALA A 1 125 ? 4.742 -2.525 -21.209 1.00 96.06 125 ALA A C 1
ATOM 964 O O . ALA A 1 125 ? 4.587 -1.511 -21.888 1.00 96.06 125 ALA A O 1
ATOM 965 N N . LEU A 1 126 ? 5.859 -2.751 -20.511 1.00 97.19 126 LEU A N 1
ATOM 966 C CA . LEU A 1 126 ? 6.982 -1.808 -20.419 1.00 97.19 126 LEU A CA 1
ATOM 967 C C . LEU A 1 126 ? 8.061 -2.038 -21.486 1.00 97.19 126 LEU A C 1
ATOM 969 O O . LEU A 1 126 ? 8.865 -1.141 -21.743 1.00 97.19 126 LEU A O 1
ATOM 973 N N . GLY A 1 127 ? 8.104 -3.236 -22.072 1.00 98.06 127 GLY A N 1
ATOM 974 C CA . GLY A 1 127 ? 9.237 -3.721 -22.853 1.00 98.06 127 GLY A CA 1
ATOM 975 C C . GLY A 1 127 ? 10.458 -4.041 -21.983 1.00 98.06 127 GLY A C 1
ATOM 976 O O . GLY A 1 127 ? 10.576 -3.592 -20.839 1.00 98.06 127 GLY A O 1
ATOM 977 N N . ASP A 1 128 ? 11.398 -4.801 -22.545 1.00 95.81 128 ASP A N 1
ATOM 978 C CA . ASP A 1 128 ? 12.563 -5.321 -21.816 1.00 95.81 128 ASP A CA 1
ATOM 979 C C . ASP A 1 128 ? 13.414 -4.213 -21.181 1.00 95.81 128 ASP A C 1
ATOM 981 O O . ASP A 1 128 ? 13.808 -4.305 -20.016 1.00 95.81 128 ASP A O 1
ATOM 985 N N . GLU A 1 129 ? 13.677 -3.133 -21.923 1.00 97.75 129 GLU A N 1
ATOM 986 C CA . GLU A 1 129 ? 14.492 -2.020 -21.432 1.00 97.75 129 GLU A CA 1
ATOM 987 C C . GLU A 1 129 ? 13.795 -1.264 -20.293 1.00 97.75 129 GLU A C 1
ATOM 989 O O . GLU A 1 129 ? 14.415 -0.997 -19.257 1.00 97.75 129 GLU A O 1
ATOM 994 N N . GLY A 1 130 ? 12.501 -0.967 -20.456 1.00 98.19 130 GLY A N 1
ATOM 995 C CA . GLY A 1 130 ? 11.693 -0.276 -19.453 1.00 98.19 130 GLY A CA 1
ATOM 996 C C . GLY A 1 130 ? 11.561 -1.096 -18.172 1.00 98.19 130 GLY A C 1
ATOM 997 O O . GLY A 1 130 ? 11.793 -0.584 -17.073 1.00 98.19 130 GLY A O 1
ATOM 998 N N . PHE A 1 131 ? 11.287 -2.395 -18.308 1.00 98.56 131 PHE A N 1
ATOM 999 C CA . PHE A 1 131 ? 11.238 -3.320 -17.181 1.00 98.56 131 PHE A CA 1
ATOM 1000 C C . PHE A 1 131 ? 12.591 -3.403 -16.463 1.00 98.56 131 PHE A C 1
ATOM 1002 O O . PHE A 1 131 ? 12.658 -3.248 -15.242 1.00 98.56 131 PHE A O 1
ATOM 1009 N N . ALA A 1 132 ? 13.692 -3.573 -17.203 1.00 98.50 132 ALA A N 1
ATOM 1010 C CA . ALA A 1 132 ? 15.029 -3.651 -16.621 1.00 98.50 132 ALA A CA 1
ATOM 1011 C C . ALA A 1 132 ? 15.441 -2.341 -15.924 1.00 98.50 132 ALA A C 1
ATOM 1013 O O . ALA A 1 132 ? 16.088 -2.374 -14.874 1.00 98.50 132 ALA A O 1
ATOM 1014 N N . ALA A 1 133 ? 15.061 -1.182 -16.468 1.00 98.69 133 ALA A N 1
ATOM 1015 C CA . ALA A 1 133 ? 15.291 0.115 -15.836 1.00 98.69 133 ALA A CA 1
ATOM 1016 C C . ALA A 1 133 ? 14.501 0.260 -14.526 1.00 98.69 133 ALA A C 1
ATOM 1018 O O . ALA A 1 133 ? 15.079 0.645 -13.504 1.00 98.69 133 ALA A O 1
ATOM 1019 N N . ALA A 1 134 ? 13.216 -0.108 -14.527 1.00 98.62 134 ALA A N 1
ATOM 1020 C CA . ALA A 1 134 ? 12.377 -0.122 -13.332 1.00 98.62 134 ALA A CA 1
ATOM 1021 C C . ALA A 1 134 ? 12.940 -1.068 -12.257 1.00 98.62 134 ALA A C 1
ATOM 1023 O O . ALA A 1 134 ? 13.041 -0.689 -11.086 1.00 98.62 134 ALA A O 1
ATOM 1024 N N . ALA A 1 135 ? 13.395 -2.257 -12.657 1.00 98.69 135 ALA A N 1
ATOM 1025 C CA . ALA A 1 135 ? 14.015 -3.230 -11.767 1.00 98.69 135 ALA A CA 1
ATOM 1026 C C . ALA A 1 135 ? 15.308 -2.707 -11.129 1.00 98.69 135 ALA A C 1
ATOM 1028 O O . ALA A 1 135 ? 15.450 -2.744 -9.905 1.00 98.69 135 A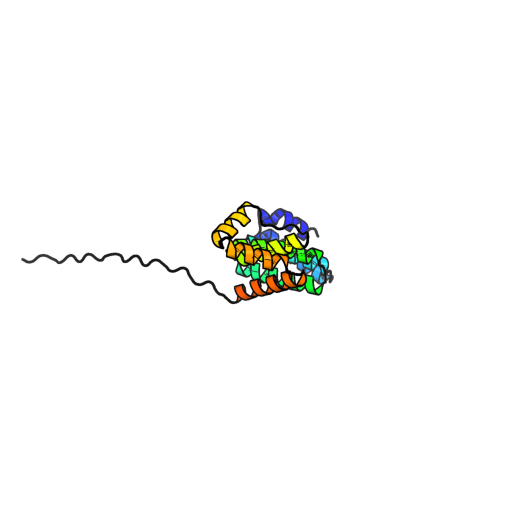LA A O 1
ATOM 1029 N N . ARG A 1 136 ? 16.230 -2.149 -11.930 1.00 98.81 136 ARG A N 1
ATOM 1030 C CA . ARG A 1 136 ? 17.473 -1.538 -11.421 1.00 98.81 136 ARG A CA 1
ATOM 1031 C C . ARG A 1 136 ? 17.185 -0.404 -10.446 1.00 98.81 136 ARG A C 1
ATOM 1033 O O . ARG A 1 136 ? 17.786 -0.351 -9.375 1.00 98.81 136 ARG A O 1
ATOM 1040 N N . ARG A 1 137 ? 16.249 0.482 -10.798 1.00 98.69 137 ARG A N 1
ATOM 1041 C CA . ARG A 1 137 ? 15.836 1.590 -9.933 1.00 98.69 137 ARG A CA 1
ATOM 1042 C C . ARG A 1 137 ? 15.286 1.075 -8.609 1.00 98.69 137 ARG A C 1
ATOM 1044 O O . ARG A 1 137 ? 15.682 1.587 -7.572 1.00 98.69 137 ARG A O 1
ATOM 1051 N N . GLY A 1 138 ? 14.403 0.078 -8.646 1.00 98.62 138 GLY A N 1
ATOM 1052 C CA . GLY A 1 138 ? 13.801 -0.520 -7.456 1.00 98.62 138 GLY A CA 1
ATOM 1053 C C . GLY A 1 138 ? 14.831 -1.139 -6.522 1.00 98.62 138 GLY A C 1
ATOM 1054 O O . GLY A 1 138 ? 14.868 -0.798 -5.344 1.00 98.62 138 GLY A O 1
ATOM 1055 N N . SER A 1 139 ? 15.715 -1.980 -7.059 1.00 98.69 139 SER A N 1
ATOM 1056 C CA . SER A 1 139 ? 16.764 -2.653 -6.284 1.00 98.69 139 SER A CA 1
ATOM 1057 C C . SER A 1 139 ? 17.775 -1.693 -5.646 1.00 98.69 139 SER A C 1
ATOM 1059 O O . SER A 1 139 ? 18.427 -2.059 -4.674 1.00 98.69 139 SER A O 1
ATOM 1061 N N . ALA A 1 140 ? 17.910 -0.473 -6.174 1.00 98.56 140 ALA A N 1
ATOM 1062 C CA . ALA A 1 140 ? 18.786 0.558 -5.621 1.00 98.56 140 ALA A CA 1
ATOM 1063 C C . ALA A 1 140 ? 18.141 1.386 -4.490 1.00 98.56 140 ALA A C 1
ATOM 1065 O O . ALA A 1 140 ? 18.828 2.189 -3.855 1.00 98.56 140 ALA A O 1
ATOM 1066 N N . LEU A 1 141 ? 16.834 1.245 -4.236 1.00 98.50 141 LEU A N 1
ATOM 1067 C CA . LEU A 1 141 ? 16.148 2.024 -3.204 1.00 98.50 141 LEU A CA 1
ATOM 1068 C C . LEU A 1 141 ? 16.445 1.491 -1.800 1.00 98.50 141 LEU A C 1
ATOM 1070 O O . LEU A 1 141 ? 16.322 0.302 -1.515 1.00 98.50 141 LEU A O 1
ATOM 1074 N N . THR A 1 142 ? 16.729 2.412 -0.880 1.00 97.69 142 THR A N 1
ATOM 1075 C CA . THR A 1 142 ? 16.647 2.139 0.558 1.00 97.69 142 THR A CA 1
ATOM 1076 C C . THR A 1 142 ? 15.184 1.992 0.990 1.00 97.69 142 THR A C 1
ATOM 1078 O O . THR A 1 142 ? 14.263 2.377 0.266 1.00 97.69 142 THR A O 1
ATOM 1081 N N . GLY A 1 143 ? 14.947 1.512 2.216 1.00 95.62 143 GLY A N 1
ATOM 1082 C CA . GLY A 1 143 ? 13.595 1.480 2.785 1.00 95.62 143 GLY A CA 1
ATOM 1083 C C . GLY A 1 143 ? 12.907 2.846 2.777 1.00 95.62 143 GLY A C 1
ATOM 1084 O O . GLY A 1 143 ? 11.779 2.963 2.303 1.00 95.62 143 GLY A O 1
ATOM 1085 N N . SER A 1 144 ? 13.602 3.903 3.203 1.00 96.88 144 SER A N 1
ATOM 1086 C CA . SER A 1 144 ? 13.075 5.273 3.149 1.00 96.88 144 SER A CA 1
ATOM 1087 C C . SER A 1 144 ? 12.851 5.762 1.720 1.00 96.88 144 SER A C 1
ATOM 1089 O O . SER A 1 144 ? 11.828 6.389 1.451 1.00 96.88 144 SER A O 1
ATOM 1091 N N . GLY A 1 145 ? 13.735 5.412 0.781 1.00 98.12 145 GLY A N 1
ATOM 1092 C CA . GLY A 1 145 ? 13.561 5.711 -0.641 1.00 98.12 145 GLY A CA 1
ATOM 1093 C C . GLY A 1 145 ? 12.309 5.061 -1.237 1.00 98.12 145 GLY A C 1
ATOM 1094 O O . GLY A 1 145 ? 11.565 5.713 -1.969 1.00 98.12 145 GLY A O 1
ATOM 1095 N N . ALA A 1 146 ? 12.025 3.806 -0.880 1.00 98.31 146 ALA A N 1
ATOM 1096 C CA . ALA A 1 146 ? 10.820 3.101 -1.314 1.00 98.31 146 ALA A CA 1
ATOM 1097 C C . ALA A 1 146 ? 9.538 3.748 -0.759 1.00 98.31 146 ALA A C 1
ATOM 1099 O O . ALA A 1 146 ? 8.567 3.929 -1.496 1.00 98.31 146 ALA A O 1
ATOM 1100 N N . VAL A 1 147 ? 9.541 4.159 0.514 1.00 98.25 147 VAL A N 1
ATOM 1101 C CA . VAL A 1 147 ? 8.407 4.871 1.134 1.00 98.25 147 VAL A CA 1
ATOM 1102 C C . VAL A 1 147 ? 8.194 6.243 0.501 1.00 98.25 147 VAL A C 1
ATOM 1104 O O . VAL A 1 147 ? 7.064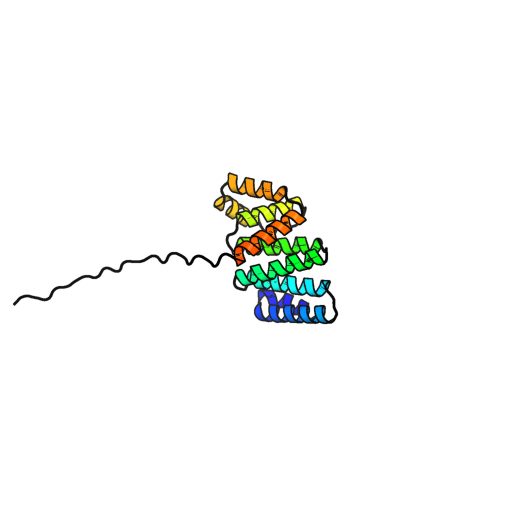 6.583 0.149 1.00 98.25 147 VAL A O 1
ATOM 1107 N N . ALA A 1 148 ? 9.264 7.013 0.297 1.00 97.94 148 ALA A N 1
ATOM 1108 C CA . ALA A 1 148 ? 9.195 8.323 -0.344 1.00 97.94 148 ALA A CA 1
ATOM 1109 C C . ALA A 1 148 ? 8.651 8.221 -1.777 1.00 97.94 148 ALA A C 1
ATOM 1111 O O . ALA A 1 148 ? 7.769 8.993 -2.163 1.00 97.94 148 ALA A O 1
ATOM 1112 N N . LEU A 1 149 ? 9.110 7.225 -2.546 1.00 98.12 149 LEU A N 1
ATOM 1113 C CA . LEU A 1 149 ? 8.570 6.942 -3.872 1.00 98.12 149 LEU A CA 1
ATOM 1114 C C . LEU A 1 149 ? 7.074 6.621 -3.798 1.00 98.12 149 LEU A C 1
ATOM 1116 O O . LEU A 1 149 ? 6.288 7.244 -4.512 1.00 98.12 149 LEU A O 1
ATOM 1120 N N . ALA A 1 150 ? 6.671 5.695 -2.923 1.00 98.31 150 ALA A N 1
ATOM 1121 C CA . ALA A 1 150 ? 5.270 5.326 -2.746 1.00 98.31 150 ALA A CA 1
ATOM 1122 C C . ALA A 1 150 ? 4.394 6.556 -2.459 1.00 98.31 150 ALA A C 1
ATOM 1124 O O . ALA A 1 150 ? 3.408 6.779 -3.161 1.00 98.31 150 ALA A O 1
ATOM 1125 N N . ARG A 1 151 ? 4.790 7.417 -1.512 1.00 97.56 151 ARG A N 1
ATOM 1126 C CA . ARG A 1 151 ? 4.061 8.660 -1.204 1.00 97.56 151 ARG A CA 1
ATOM 1127 C C . ARG A 1 151 ? 3.971 9.596 -2.402 1.00 97.56 151 ARG A C 1
ATOM 1129 O O . ARG A 1 151 ? 2.882 10.069 -2.721 1.00 97.56 151 ARG A O 1
ATOM 1136 N N . ALA A 1 152 ? 5.079 9.824 -3.106 1.00 97.00 152 ALA A N 1
ATOM 1137 C CA . ALA A 1 152 ? 5.091 10.681 -4.289 1.00 97.00 152 ALA A CA 1
ATOM 1138 C C . ALA A 1 152 ? 4.131 10.169 -5.378 1.00 97.00 152 ALA A C 1
ATOM 1140 O O . ALA A 1 152 ? 3.422 10.956 -6.013 1.00 97.00 152 ALA A O 1
ATOM 1141 N N . ARG A 1 153 ? 4.068 8.846 -5.569 1.00 96.00 153 ARG A N 1
ATOM 1142 C CA . ARG A 1 153 ? 3.193 8.195 -6.554 1.00 96.00 153 ARG A CA 1
ATOM 1143 C C . ARG A 1 153 ? 1.723 8.208 -6.167 1.00 96.00 153 ARG A C 1
ATOM 1145 O O . ARG A 1 153 ? 0.887 8.390 -7.054 1.00 96.00 153 ARG A O 1
ATOM 1152 N N . LEU A 1 154 ? 1.403 8.061 -4.886 1.00 95.81 154 LEU A N 1
ATOM 1153 C CA . LEU A 1 154 ? 0.039 8.236 -4.388 1.00 95.81 154 LEU A CA 1
ATOM 1154 C C . LEU A 1 154 ? -0.405 9.702 -4.535 1.00 95.81 154 LEU A C 1
ATOM 1156 O O . LEU A 1 154 ? -1.447 9.978 -5.124 1.00 95.81 154 LEU A O 1
ATOM 1160 N N . ALA A 1 155 ? 0.433 10.659 -4.130 1.00 93.38 155 ALA A N 1
ATOM 1161 C CA . ALA A 1 155 ? 0.116 12.085 -4.209 1.00 93.38 155 ALA A CA 1
ATOM 1162 C C . ALA A 1 155 ? -0.096 12.584 -5.651 1.00 93.38 155 ALA A C 1
ATOM 1164 O O . ALA A 1 155 ? -0.987 13.394 -5.906 1.00 93.38 155 ALA A O 1
ATOM 1165 N N . ALA A 1 156 ? 0.693 12.096 -6.614 1.00 92.31 156 ALA A N 1
ATOM 1166 C CA . ALA A 1 156 ? 0.510 12.430 -8.029 1.00 92.31 156 ALA A CA 1
ATOM 1167 C C . ALA A 1 156 ? -0.853 11.969 -8.581 1.00 92.31 156 ALA A C 1
ATOM 1169 O O . ALA A 1 156 ? -1.423 12.631 -9.450 1.00 92.31 156 ALA A O 1
ATOM 1170 N N . ARG A 1 157 ? -1.396 10.869 -8.045 1.00 89.25 157 ARG A N 1
ATOM 1171 C CA . ARG A 1 157 ? -2.683 10.297 -8.463 1.00 89.25 157 ARG A CA 1
ATOM 1172 C C . ARG A 1 157 ? -3.876 11.031 -7.865 1.00 89.25 157 ARG A C 1
ATOM 1174 O O . ARG A 1 157 ? -4.872 11.180 -8.557 1.00 89.25 157 ARG A O 1
ATOM 1181 N N . CYS A 1 158 ? -3.750 11.601 -6.666 1.00 83.50 158 CYS A N 1
ATOM 1182 C CA . CYS A 1 158 ? -4.769 12.517 -6.138 1.00 83.50 158 CYS A CA 1
ATOM 1183 C C . CYS A 1 158 ? -4.917 13.791 -6.987 1.00 83.50 158 CYS A C 1
ATOM 1185 O O . CYS A 1 158 ? -5.998 14.364 -7.054 1.00 83.50 158 CYS A O 1
ATOM 1187 N N . ARG A 1 159 ? -3.832 14.246 -7.631 1.00 78.62 159 ARG A N 1
ATOM 1188 C CA . ARG A 1 159 ? -3.813 15.482 -8.435 1.00 78.62 159 ARG A CA 1
ATOM 1189 C C . ARG A 1 159 ? -4.275 15.308 -9.881 1.00 78.62 159 ARG A C 1
ATOM 1191 O O . ARG A 1 159 ? -4.475 16.308 -10.560 1.00 78.62 159 ARG A O 1
ATOM 1198 N N . SER A 1 160 ? -4.420 14.074 -10.357 1.00 66.81 160 SER A N 1
ATOM 1199 C CA . SER A 1 160 ? -4.821 13.785 -11.735 1.00 66.81 160 SER A CA 1
ATOM 1200 C C . SER A 1 160 ? -6.262 13.267 -11.748 1.00 66.81 160 SER A C 1
ATOM 1202 O O . SER A 1 160 ? -6.456 12.054 -11.662 1.00 66.81 160 SER A O 1
ATOM 1204 N N . PRO A 1 161 ? -7.289 14.135 -11.835 1.00 51.88 161 PRO A N 1
ATOM 1205 C CA . PRO A 1 161 ? -8.640 13.664 -12.104 1.00 51.88 161 PRO A CA 1
ATOM 1206 C C . PRO A 1 161 ? -8.637 12.995 -13.484 1.00 51.88 161 PRO A C 1
ATOM 1208 O O . PRO A 1 161 ? -8.162 13.573 -14.463 1.00 51.88 161 PRO A O 1
ATOM 1211 N N . GLY A 1 162 ? -9.075 11.735 -13.535 1.00 49.78 162 GLY A N 1
ATOM 1212 C CA . GLY A 1 162 ? -8.976 10.879 -14.715 1.00 49.78 162 GLY A CA 1
ATOM 1213 C C . GLY A 1 162 ? -9.455 11.568 -15.993 1.00 49.78 162 GLY A C 1
ATOM 1214 O O . GLY A 1 162 ? -10.533 12.155 -16.040 1.00 49.78 162 GLY A O 1
ATOM 1215 N N . ARG A 1 163 ? -8.650 11.480 -17.054 1.00 43.03 163 ARG A N 1
ATOM 1216 C CA . ARG A 1 163 ? -9.049 11.904 -18.397 1.00 43.03 163 ARG A CA 1
ATOM 1217 C C . ARG A 1 163 ? -10.196 10.982 -18.845 1.00 43.03 163 ARG A C 1
ATOM 1219 O O . ARG A 1 163 ? -9.961 9.776 -18.925 1.00 43.03 163 ARG A O 1
ATOM 1226 N N . PRO A 1 164 ? -11.416 11.484 -19.113 1.00 42.31 164 PRO A N 1
ATOM 1227 C CA . PRO A 1 164 ? -12.499 10.629 -19.577 1.00 42.31 164 PRO A CA 1
ATOM 1228 C C . PRO A 1 164 ? -12.111 10.016 -20.925 1.00 42.31 164 PRO A C 1
ATOM 1230 O O . PRO A 1 164 ? -11.573 10.697 -21.804 1.00 42.31 164 PRO A O 1
ATOM 1233 N N . GLY A 1 165 ? -12.336 8.706 -21.050 1.00 38.94 165 GLY A N 1
ATOM 1234 C CA . GLY A 1 165 ? -12.075 7.946 -22.265 1.00 38.94 165 GLY A CA 1
ATOM 1235 C C . GLY A 1 165 ? -12.764 8.590 -23.464 1.00 38.94 165 GLY A C 1
ATOM 1236 O O . GLY A 1 165 ? -13.915 9.017 -23.386 1.00 38.94 165 GLY A O 1
ATOM 1237 N N . ARG A 1 166 ? -12.032 8.693 -24.574 1.00 40.19 166 ARG A N 1
ATOM 1238 C CA . ARG A 1 166 ? -12.516 9.243 -25.842 1.00 40.19 166 ARG A CA 1
ATOM 1239 C C . ARG A 1 166 ? -13.729 8.417 -26.289 1.00 40.19 166 ARG A C 1
ATOM 1241 O O . ARG A 1 166 ? -13.566 7.276 -26.713 1.00 40.19 166 ARG A O 1
ATOM 1248 N N . ALA A 1 167 ? -14.933 8.975 -26.175 1.00 41.03 167 ALA A N 1
ATOM 1249 C CA . ALA A 1 167 ? -16.116 8.384 -26.780 1.00 41.03 167 ALA A CA 1
ATOM 1250 C C . ALA A 1 167 ? -15.894 8.322 -28.298 1.00 41.03 167 ALA A C 1
ATOM 1252 O O . ALA A 1 167 ? -15.603 9.338 -28.935 1.00 41.03 167 ALA A O 1
ATOM 1253 N N . SER A 1 168 ? -15.975 7.118 -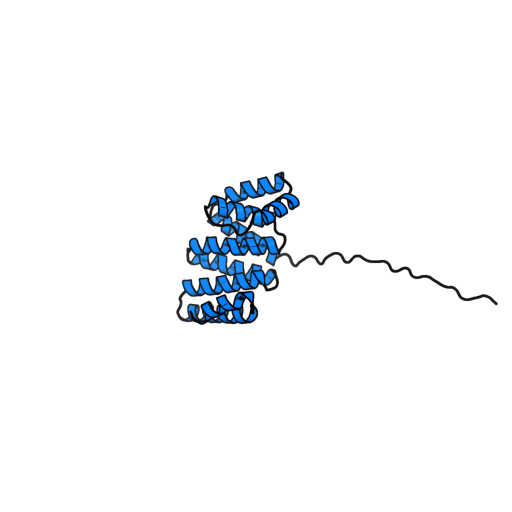28.863 1.00 47.66 168 SER A N 1
ATOM 1254 C CA . SER A 1 168 ? -15.986 6.920 -30.310 1.00 47.66 168 SER A CA 1
ATOM 1255 C C . SER A 1 168 ? -17.260 7.547 -30.860 1.00 47.66 168 SER A C 1
ATOM 1257 O O . SER A 1 168 ? -18.355 7.044 -30.618 1.00 47.66 168 SER A O 1
ATOM 1259 N N . SER A 1 169 ? -17.121 8.663 -31.575 1.00 40.59 169 SER A N 1
ATOM 1260 C CA . SER A 1 169 ? -18.231 9.256 -32.312 1.00 40.59 169 SER A CA 1
ATOM 1261 C C . SER A 1 169 ? -18.530 8.363 -33.514 1.00 40.59 169 SER A C 1
ATOM 1263 O O . SER A 1 169 ? -17.808 8.378 -34.509 1.00 40.59 169 SER A O 1
ATOM 1265 N N . SER A 1 170 ? -19.562 7.531 -33.383 1.00 44.47 170 SER A N 1
ATOM 1266 C CA . SER A 1 170 ? -20.187 6.860 -34.519 1.00 44.47 170 SER A CA 1
ATOM 1267 C C . SER A 1 170 ? -21.082 7.883 -35.207 1.00 44.47 170 SER A C 1
ATOM 1269 O O . SER A 1 170 ? -22.104 8.290 -34.658 1.00 44.47 170 SER A O 1
ATOM 1271 N N . VAL A 1 171 ? -20.676 8.333 -36.392 1.00 48.81 171 VAL A N 1
ATOM 1272 C CA . VAL A 1 171 ? -21.519 9.152 -37.263 1.00 48.81 171 VAL A CA 1
ATOM 1273 C C . VAL A 1 171 ? -22.594 8.236 -37.846 1.00 48.81 171 VAL A C 1
ATOM 1275 O O . VAL A 1 171 ? -22.318 7.405 -38.709 1.00 48.81 171 VAL A O 1
ATOM 1278 N N . VAL A 1 172 ? -23.816 8.366 -37.333 1.00 49.59 172 VAL A N 1
ATOM 1279 C CA . VAL A 1 172 ? -25.026 7.796 -37.931 1.00 49.59 172 VAL A CA 1
ATOM 1280 C C . VAL A 1 172 ? -25.352 8.609 -39.182 1.00 49.59 172 VAL A C 1
ATOM 1282 O O . VAL A 1 172 ? -25.517 9.826 -39.115 1.00 49.59 172 VAL A O 1
ATOM 1285 N N . GLY A 1 173 ? -25.408 7.929 -40.327 1.00 46.88 173 GLY A N 1
ATOM 1286 C CA . GLY A 1 173 ? -25.818 8.509 -41.599 1.00 46.88 173 GLY A CA 1
ATOM 1287 C C . GLY A 1 173 ? -27.290 8.912 -41.578 1.00 46.88 173 GLY A C 1
ATOM 1288 O O . GLY A 1 173 ? -28.152 8.127 -41.190 1.00 46.88 173 GLY A O 1
ATOM 1289 N N . VAL A 1 174 ? -27.574 10.134 -42.025 1.00 52.00 174 VAL A N 1
ATOM 1290 C CA . VAL A 1 174 ? -28.931 10.577 -42.347 1.00 52.00 174 VAL A CA 1
ATOM 1291 C C . VAL A 1 174 ? -29.127 10.400 -43.848 1.00 52.00 174 VAL A C 1
ATOM 1293 O O . VAL A 1 174 ? -28.507 11.089 -44.654 1.00 52.00 174 VAL A O 1
ATOM 1296 N N . VAL A 1 175 ? -29.980 9.441 -44.206 1.00 49.72 175 VAL A N 1
ATOM 1297 C CA . VAL A 1 175 ? -30.551 9.279 -45.546 1.00 49.72 175 VAL A CA 1
ATOM 1298 C C . VAL A 1 175 ? -31.614 10.359 -45.731 1.00 49.72 175 VAL A C 1
ATOM 1300 O O . VAL A 1 175 ? -32.570 10.428 -44.961 1.00 49.72 175 VAL A O 1
ATOM 1303 N N . THR A 1 176 ? -31.459 11.203 -46.748 1.00 51.09 176 THR A N 1
ATOM 1304 C CA . THR A 1 176 ? -32.488 12.145 -47.193 1.00 51.09 176 THR A CA 1
ATOM 1305 C C . THR A 1 176 ? -33.320 11.499 -48.302 1.00 51.09 176 THR A C 1
ATOM 1307 O O . THR A 1 176 ? -32.823 11.208 -49.386 1.00 51.09 176 THR A O 1
ATOM 1310 N N . SER A 1 177 ? -34.606 11.265 -48.039 1.00 49.50 177 SER A N 1
ATOM 1311 C CA . SER A 1 177 ? -35.604 10.917 -49.057 1.00 49.50 177 SER A CA 1
ATOM 1312 C C . SER A 1 177 ? -36.376 12.174 -49.469 1.00 49.50 177 SER A C 1
ATOM 1314 O O . SER A 1 177 ? -36.977 12.827 -48.616 1.00 49.50 177 SER A O 1
ATOM 1316 N N . ALA A 1 178 ? -36.367 12.508 -50.760 1.00 64.81 178 ALA A N 1
ATOM 1317 C CA . ALA A 1 178 ? -37.183 13.572 -51.353 1.00 64.81 178 ALA A CA 1
ATOM 1318 C C . ALA A 1 178 ? -38.595 13.055 -51.734 1.00 64.81 178 ALA A C 1
ATOM 1320 O O . ALA A 1 178 ? -38.729 11.864 -52.022 1.00 64.81 178 ALA A O 1
ATOM 1321 N N . PRO A 1 179 ? -39.643 13.907 -51.751 1.00 61.91 179 PRO A N 1
ATOM 1322 C CA . PRO A 1 179 ? -41.006 13.512 -52.116 1.00 61.91 179 PRO A CA 1
ATOM 1323 C C . PRO A 1 179 ? -41.271 13.637 -53.636 1.00 61.91 179 PRO A C 1
ATOM 1325 O O . PRO A 1 179 ? -40.475 14.259 -54.344 1.00 61.91 179 PRO A O 1
ATOM 1328 N N . PRO A 1 180 ? -42.368 13.044 -54.155 1.00 60.59 180 PRO A N 1
ATOM 1329 C CA . PRO A 1 180 ? -42.567 12.856 -55.590 1.00 60.59 180 PRO A CA 1
ATOM 1330 C C . PRO A 1 180 ? -43.100 14.110 -56.294 1.00 60.59 180 PRO A C 1
ATOM 1332 O O . PRO A 1 180 ? -43.877 14.881 -55.731 1.00 60.59 180 PRO A O 1
ATOM 1335 N N . SER A 1 181 ? -42.700 14.276 -57.555 1.00 61.66 181 SER A N 1
ATOM 1336 C CA . SER A 1 181 ? -43.282 15.235 -58.498 1.00 61.66 181 SER A CA 1
ATOM 1337 C C . SER A 1 181 ? -44.550 14.659 -59.139 1.00 61.66 181 SER A C 1
ATOM 1339 O O . SER A 1 181 ? -44.621 13.455 -59.388 1.00 61.66 181 SER A O 1
ATOM 1341 N N . SER A 1 182 ? -45.537 15.533 -59.352 1.00 62.25 182 SER A N 1
ATOM 1342 C CA . SER A 1 182 ? -46.777 15.283 -60.103 1.00 62.25 182 SER A CA 1
ATOM 1343 C C . SER A 1 182 ? -46.539 15.049 -61.591 1.00 62.25 182 SER A C 1
ATOM 1345 O O . SER A 1 182 ? -45.502 15.530 -62.101 1.00 62.25 182 SER A O 1
#

Foldseek 3Di:
DVLQVVLVVCLPPPVPSSLVSLVVQLVVCVVVPVLVSNLVSLLSNLLSCLVPNPLLSSLVSLLVSLVSCVVVVPLVVNLVSLQSLLVSCVVVVVLLLSLLSQLLQVLVVHDHPDDPVSLVVSCVVLPPVSSVVSNVNSNPDDSVRSSVSSNVVSVVVNVDDDDPPDDPDDDDDDDDDDDDDD

Secondary structure (DSSP, 8-state):
-HHHHHHHHHTTT-HHHHHHHHHHHHHHHHHTT-HHHHHHHHHHHHHHHHHHS-HHHHHHHHHHHHHHHHHHT-HHHHHHHHHHHHHHHHHTT-HHHHHHHHHHHHHTT---S--HHHHHHHHHHHHHHHHHHHHHHHHT--HHHHHHHHHHHHHHHHT-PPPPP-----------PPPPP-

Sequence (182 aa):
MARYALGLVLKKSDPERALAQFDEAAELAASVRNFWWYGIALMEAAATRAVHADPATGVAALAVVLDHWDRVGDWTQQWLNLRYVVRLLVRVGADEDAVVLHHALVAAGKPSPLDARRLDHAAAALGDEGFAAAARRGSALTGSGAVALARARLAARCRSPGRPGRASSSVVGVVTSAPPSS